Protein AF-A0A842U5R4-F1 (afdb_monomer)

Mean predicted aligned error: 4.32 Å

Nearest PDB structures (foldseek):
  7qtq-assembly1_A  TM=3.419E-01  e=1.137E+00  Bos taurus
  2w7o-assembly1_B  TM=1.940E-01  e=2.951E-01  Homo sapiens
  7qtq-assembly1_B  TM=3.406E-01  e=2.456E+00  Bos taurus
  4eyh-assembly1_B  TM=2.312E-01  e=1.137E+00  Homo sapiens
  1q9u-assembly1_B  TM=2.260E-01  e=9.374E-01  Geobacillus stearothermophilus

Secondary structure (DSSP, 8-state):
-PPP-PPP--SS--SEEEE-SSPPEEP-TT-EEEESSGGGHHHHHHHHHHHHHHHSSPPEEEEPPGGGS-HHHHHH-EEEEEE-TTGGGGHHHHHHHHTSSPPPTT-EEEEE-SS-EEEEESSHHHHHHHHHHHHHHHHHHHHHHHHSS---S--EE--EEEEE---

Sequence (167 aa):
MSEQKVVYDFKEAPKKFDYIDTEPFKLSNELFFFHNKHKFRRYLNKLQYLFRNYTGTALHAAGIRDTYLKLEYTEKYKIVVLTDKETIKNTNKIIAEVTHDELPKDCYLIKSTSDYMILIAHDVKNLVQGIDQMEEILTQTFEYYVAIENYDGYIKITPFELLNCPA

Radius of gyration: 15.18 Å; Cα contacts (8 Å, |Δi|>4): 287; chains: 1; bounding box: 40×30×41 Å

Foldseek 3Di:
DPPDAQDADDPDDFPDKDFDPAAWAFDDLQKAKEWADPVCQVLCVLVQVLCCVQVVGGHYYDYQDPQQDDPVCSQQKTKIKTFHPVVSSNVVVVVCVQCVDPQDQQKKKWWGHRGIIMIIHRDDVRVSVVSVVVSSQSNSQSVVQVVPVPDPDTRTHRTMMTMHRDD

pLDDT: mean 90.88, std 9.71, range [39.28, 98.06]

Structure (mmCIF, N/CA/C/O backbone):
data_AF-A0A842U5R4-F1
#
_entry.id   AF-A0A842U5R4-F1
#
loop_
_atom_site.group_PDB
_atom_site.id
_atom_site.type_symbol
_atom_site.label_atom_id
_atom_site.label_alt_id
_atom_site.label_comp_id
_atom_site.label_asym_id
_atom_site.label_entity_id
_atom_site.label_seq_id
_atom_site.pdbx_PDB_ins_code
_atom_site.Cartn_x
_atom_site.Cartn_y
_atom_site.Cartn_z
_atom_site.occupancy
_atom_site.B_iso_or_equiv
_atom_site.auth_seq_id
_atom_site.auth_comp_id
_atom_site.auth_asym_id
_atom_site.auth_atom_id
_atom_site.pdbx_PDB_model_num
ATOM 1 N N . MET A 1 1 ? -18.429 -16.833 15.146 1.00 39.28 1 MET A N 1
ATOM 2 C CA . MET A 1 1 ? -18.766 -15.399 15.030 1.00 39.28 1 MET A CA 1
ATOM 3 C C . MET A 1 1 ? -18.213 -14.946 13.697 1.00 39.28 1 MET A C 1
ATOM 5 O O . MET A 1 1 ? -17.038 -15.187 13.468 1.00 39.28 1 MET A O 1
ATOM 9 N N . SER A 1 2 ? -19.037 -14.432 12.784 1.00 46.38 2 SER A N 1
ATOM 10 C CA . SER A 1 2 ? -18.530 -13.878 11.524 1.00 46.38 2 SER A CA 1
ATOM 11 C C . SER A 1 2 ? -17.675 -12.659 11.856 1.00 46.38 2 SER A C 1
ATOM 13 O O . SER A 1 2 ? -18.200 -11.706 12.435 1.00 46.38 2 SER A O 1
ATOM 15 N N . GLU A 1 3 ? -16.379 -12.694 11.552 1.00 59.53 3 GLU A N 1
ATOM 16 C CA . GLU A 1 3 ? -15.547 -11.497 11.652 1.00 59.53 3 GLU A CA 1
ATOM 17 C C . GLU A 1 3 ? -16.158 -10.403 10.769 1.00 59.53 3 GLU A C 1
ATOM 19 O O . GLU A 1 3 ? -16.465 -10.615 9.594 1.00 59.53 3 GLU A O 1
ATOM 24 N N . GLN A 1 4 ? -16.419 -9.247 11.373 1.00 69.31 4 GLN A N 1
ATOM 25 C CA . GLN 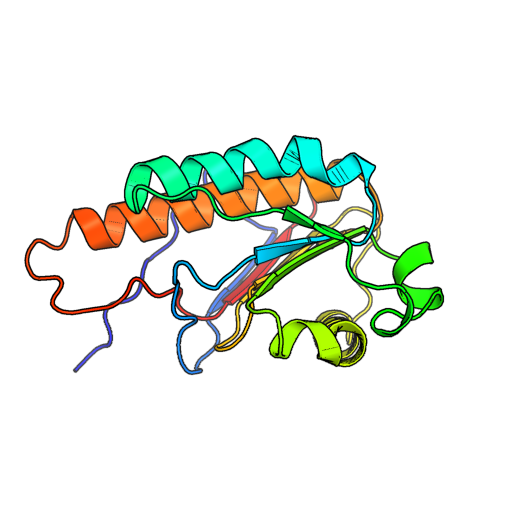A 1 4 ? -16.901 -8.067 10.673 1.00 69.31 4 GLN A CA 1
ATOM 26 C C . GLN A 1 4 ? -15.819 -7.603 9.690 1.00 69.31 4 GLN A C 1
ATOM 28 O O . GLN A 1 4 ? -14.700 -7.299 10.101 1.00 69.31 4 GLN A O 1
ATOM 33 N N . LYS A 1 5 ? -16.151 -7.580 8.395 1.00 79.12 5 LYS A N 1
ATOM 34 C CA . LYS A 1 5 ? -15.259 -7.145 7.314 1.00 79.12 5 LYS A CA 1
ATOM 35 C C . LYS A 1 5 ? -15.815 -5.911 6.614 1.00 79.12 5 LYS A C 1
ATOM 37 O O . LYS A 1 5 ? -17.026 -5.812 6.407 1.00 79.12 5 LYS A O 1
ATOM 42 N N . VAL A 1 6 ? -14.922 -5.012 6.208 1.00 86.38 6 VAL A N 1
ATOM 43 C CA . VAL A 1 6 ? -15.270 -3.862 5.365 1.00 86.38 6 VAL A CA 1
ATOM 44 C C . VAL A 1 6 ? -15.582 -4.382 3.966 1.00 86.38 6 VAL A C 1
ATOM 46 O O . VAL A 1 6 ? -14.745 -5.048 3.355 1.00 86.38 6 VAL A O 1
ATOM 49 N N . VAL A 1 7 ? -16.782 -4.096 3.463 1.00 89.81 7 VAL A N 1
ATOM 50 C CA . VAL A 1 7 ? -17.133 -4.320 2.056 1.00 89.81 7 VAL A CA 1
ATOM 51 C C . VAL A 1 7 ? -16.812 -3.039 1.305 1.00 89.81 7 VAL A C 1
ATOM 53 O O . VAL A 1 7 ? -17.393 -2.003 1.615 1.00 89.81 7 VAL A O 1
ATOM 56 N N . TYR A 1 8 ? -15.868 -3.109 0.368 1.00 93.19 8 TYR A N 1
ATOM 57 C CA . TYR A 1 8 ? -15.434 -1.933 -0.377 1.00 93.19 8 TYR A CA 1
ATOM 58 C C . TYR A 1 8 ? -16.376 -1.640 -1.546 1.00 93.19 8 TYR A C 1
ATOM 60 O O . TYR A 1 8 ? -16.624 -2.515 -2.377 1.00 93.19 8 TYR A O 1
ATOM 68 N N . ASP A 1 9 ? -16.869 -0.406 -1.607 1.00 93.25 9 ASP A N 1
ATOM 69 C CA . ASP A 1 9 ? -17.659 0.131 -2.715 1.00 93.25 9 ASP A CA 1
ATOM 70 C C . ASP A 1 9 ? -16.783 1.081 -3.537 1.00 93.25 9 ASP A C 1
ATOM 72 O O . ASP A 1 9 ? -16.512 2.210 -3.128 1.00 93.25 9 ASP A O 1
ATOM 76 N N . PHE A 1 10 ? -16.239 0.585 -4.648 1.00 93.25 10 PHE A N 1
ATOM 77 C CA . PHE A 1 10 ? -15.279 1.331 -5.457 1.00 93.25 10 PHE A CA 1
ATOM 78 C C . PHE A 1 10 ? -15.986 2.262 -6.442 1.00 93.25 10 PHE A C 1
ATOM 80 O O . PHE A 1 10 ? -16.819 1.810 -7.230 1.00 93.25 10 PHE A O 1
ATOM 87 N N . LYS A 1 11 ? -15.576 3.537 -6.486 1.00 89.81 11 LYS A N 1
ATOM 88 C CA . LYS A 1 11 ? -16.033 4.505 -7.505 1.00 89.81 11 LYS A CA 1
ATOM 89 C C . LYS A 1 11 ? -15.852 3.982 -8.929 1.00 89.81 11 LYS A C 1
ATOM 91 O O . LYS A 1 11 ? -16.724 4.169 -9.773 1.00 89.81 11 LYS A O 1
ATOM 96 N N . GLU A 1 12 ? -14.718 3.336 -9.181 1.00 87.81 12 GLU A N 1
ATOM 97 C CA . GLU A 1 12 ? -14.436 2.602 -10.411 1.00 87.81 12 GLU A CA 1
ATOM 98 C C . GLU A 1 12 ? -14.076 1.164 -10.048 1.00 87.81 12 GLU A C 1
ATOM 100 O O . GLU A 1 12 ? -13.122 0.918 -9.309 1.00 87.81 12 GLU A O 1
ATOM 105 N N . ALA A 1 13 ? -14.842 0.202 -10.565 1.00 90.62 13 ALA A N 1
ATOM 106 C CA . ALA A 1 13 ? -14.606 -1.201 -10.263 1.00 90.62 13 ALA A CA 1
ATOM 107 C C . ALA A 1 13 ? -13.207 -1.630 -10.752 1.00 90.62 13 ALA A C 1
ATOM 109 O O . ALA A 1 13 ? -12.894 -1.456 -11.936 1.00 90.62 13 ALA A O 1
ATOM 110 N N . PRO A 1 14 ? -12.362 -2.215 -9.882 1.00 93.75 14 PRO A N 1
ATOM 111 C CA . PRO A 1 14 ? -11.067 -2.719 -10.302 1.00 93.75 14 PRO A CA 1
ATOM 112 C C . PRO A 1 14 ? -11.243 -3.917 -11.234 1.00 93.75 14 PRO A C 1
ATOM 114 O O . PRO A 1 14 ? -12.221 -4.662 -11.155 1.00 93.75 14 PRO A O 1
ATOM 117 N N . LYS A 1 15 ? -10.240 -4.158 -12.083 1.00 94.56 15 LYS A N 1
ATOM 118 C CA . LYS A 1 15 ? -10.220 -5.333 -12.966 1.00 94.56 15 LYS A CA 1
ATOM 119 C C . LYS A 1 15 ? -10.344 -6.655 -12.195 1.00 94.56 15 LYS A C 1
ATOM 121 O O . LYS A 1 15 ? -10.960 -7.592 -12.696 1.00 94.56 15 LYS A O 1
ATOM 126 N N . LYS A 1 16 ? -9.732 -6.743 -11.012 1.00 94.88 16 LYS A N 1
ATOM 127 C CA . LYS A 1 16 ? -9.821 -7.889 -10.098 1.00 94.88 16 LYS A CA 1
ATOM 128 C C . LYS A 1 16 ? -9.712 -7.397 -8.656 1.00 94.88 16 LYS A C 1
ATOM 130 O O . LYS A 1 16 ? -8.853 -6.566 -8.360 1.00 94.88 16 LYS A O 1
ATOM 135 N N . PHE A 1 17 ? -10.548 -7.943 -7.779 1.00 95.62 17 PHE A N 1
ATOM 136 C CA . PHE A 1 17 ? -10.483 -7.731 -6.338 1.00 95.62 17 PHE A CA 1
ATOM 137 C C . PHE A 1 17 ? -10.888 -9.011 -5.611 1.00 95.62 17 PHE A C 1
ATOM 139 O O . PHE A 1 17 ? -12.013 -9.474 -5.783 1.00 95.62 17 PHE A O 1
ATOM 146 N N . ASP A 1 18 ? -9.991 -9.546 -4.789 1.00 95.06 18 ASP A N 1
ATOM 147 C CA . ASP A 1 18 ? -10.233 -10.753 -4.003 1.00 95.06 18 ASP A CA 1
ATOM 148 C C . ASP A 1 18 ? -9.786 -10.544 -2.556 1.00 95.06 18 ASP A C 1
ATOM 150 O O . ASP A 1 18 ? -8.690 -10.045 -2.296 1.00 95.06 18 ASP A O 1
ATOM 154 N N . TYR A 1 19 ? -10.620 -10.964 -1.604 1.00 95.00 19 TYR A N 1
ATOM 155 C CA . TYR A 1 19 ? -10.203 -11.070 -0.207 1.00 95.00 19 TYR A CA 1
ATOM 156 C C . TYR A 1 19 ? -9.311 -12.299 -0.015 1.00 95.00 19 TYR A C 1
ATOM 158 O O . TYR A 1 19 ? -9.528 -13.341 -0.634 1.00 95.00 19 TYR A O 1
ATOM 166 N N . ILE A 1 20 ? -8.338 -12.183 0.882 1.00 92.69 20 ILE A N 1
ATOM 167 C CA . ILE A 1 20 ? -7.426 -13.263 1.254 1.00 92.69 20 ILE A CA 1
ATOM 168 C C . ILE A 1 20 ? -7.785 -13.718 2.672 1.00 92.69 20 ILE A C 1
ATOM 170 O O . ILE A 1 20 ? -7.914 -12.895 3.578 1.00 92.69 20 ILE A O 1
ATOM 174 N N . ASP A 1 21 ? -7.957 -15.028 2.856 1.00 88.44 21 ASP A N 1
ATOM 175 C CA . ASP A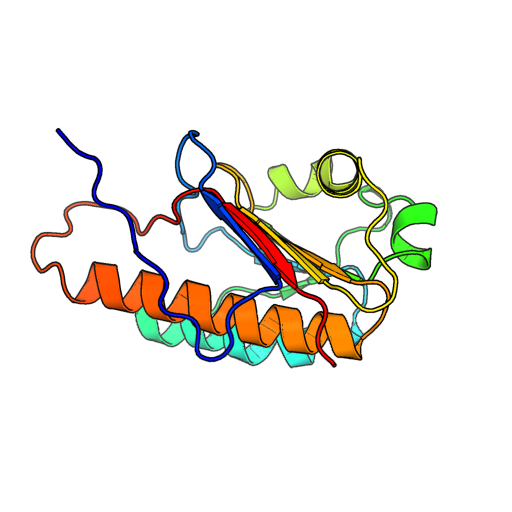 1 21 ? -8.322 -15.638 4.141 1.00 88.44 21 ASP A CA 1
ATOM 176 C C . ASP A 1 21 ? -7.094 -15.772 5.058 1.00 88.44 21 ASP A C 1
ATOM 178 O O . ASP A 1 21 ? -6.489 -16.837 5.188 1.00 88.44 21 ASP A O 1
ATOM 182 N N . THR A 1 22 ? -6.660 -14.643 5.622 1.00 90.00 22 THR A N 1
ATOM 183 C CA . THR A 1 22 ? -5.539 -14.543 6.570 1.00 90.00 22 THR A CA 1
ATOM 184 C C . THR A 1 22 ? -5.825 -13.498 7.647 1.00 90.00 22 THR A C 1
ATOM 186 O O . THR A 1 22 ? -6.783 -12.730 7.545 1.00 90.00 22 THR A O 1
ATOM 189 N N . GLU A 1 23 ? -4.964 -13.423 8.667 1.00 92.25 23 GLU A N 1
ATOM 190 C CA . GLU A 1 23 ? -5.089 -12.408 9.714 1.00 92.25 23 GLU A CA 1
ATOM 191 C C . GLU A 1 23 ? -5.079 -10.979 9.141 1.00 92.25 23 GLU A C 1
ATOM 193 O O . GLU A 1 23 ? -4.305 -10.676 8.228 1.00 92.25 23 GLU A O 1
ATOM 198 N N . PRO A 1 24 ? -5.923 -10.081 9.671 1.00 93.19 24 PRO A N 1
ATOM 199 C CA . PRO A 1 24 ? -6.065 -8.733 9.146 1.00 93.19 24 PRO A CA 1
ATOM 200 C C . PRO A 1 24 ? -4.900 -7.813 9.511 1.00 93.19 24 PRO A C 1
ATOM 202 O O . PRO A 1 24 ? -4.340 -7.886 10.605 1.00 93.19 24 PRO A O 1
ATOM 205 N N . PHE A 1 25 ? -4.597 -6.873 8.613 1.00 94.75 25 PHE A N 1
ATOM 206 C CA . PHE A 1 25 ? -3.572 -5.861 8.842 1.00 94.75 25 PHE A CA 1
ATOM 207 C C . PHE A 1 25 ? -4.039 -4.879 9.908 1.00 94.75 25 PHE A C 1
ATOM 209 O O . PHE A 1 25 ? -5.043 -4.187 9.725 1.00 94.75 25 PHE A O 1
ATOM 216 N N . LYS A 1 26 ? -3.310 -4.767 11.013 1.00 93.38 26 LYS A N 1
ATOM 217 C CA . LYS A 1 26 ? -3.656 -3.830 12.080 1.00 93.38 26 LYS A CA 1
ATOM 218 C C . LYS A 1 26 ? -3.003 -2.470 11.845 1.00 93.38 26 LYS A C 1
ATOM 220 O O . LYS A 1 26 ? -1.781 -2.347 11.848 1.00 93.38 26 LYS A O 1
ATOM 225 N N . LEU A 1 27 ? -3.824 -1.430 11.726 1.00 92.06 27 LEU A N 1
ATOM 226 C CA . LEU A 1 27 ? -3.348 -0.058 11.615 1.00 92.06 27 LEU A CA 1
ATOM 227 C C . LEU A 1 27 ? -2.898 0.478 12.978 1.00 92.06 27 LEU A C 1
ATOM 229 O O . LEU A 1 27 ? -3.548 0.272 14.006 1.00 92.06 27 LEU A O 1
ATOM 233 N N . SER A 1 28 ? -1.769 1.185 12.982 1.00 89.00 28 SER A N 1
ATOM 234 C CA . SER A 1 28 ? -1.196 1.811 14.173 1.00 89.00 28 SER A CA 1
ATOM 235 C C . SER A 1 28 ? -0.406 3.074 13.817 1.00 89.00 28 SER A C 1
ATOM 237 O O . SER A 1 28 ? -0.062 3.314 12.658 1.00 89.00 28 SER A O 1
ATOM 239 N N . ASN A 1 29 ? -0.075 3.870 14.836 1.00 86.62 29 ASN A N 1
ATOM 240 C CA . ASN A 1 29 ? 0.768 5.062 14.686 1.00 86.62 29 ASN A CA 1
ATOM 241 C C . ASN A 1 29 ? 2.264 4.730 14.507 1.00 86.62 29 ASN A C 1
ATOM 243 O O . ASN A 1 29 ? 3.075 5.636 14.331 1.00 86.62 29 ASN A O 1
ATOM 247 N N . GLU A 1 30 ? 2.643 3.449 14.558 1.00 91.12 30 GLU A N 1
ATOM 248 C CA . GLU A 1 30 ? 4.022 2.990 14.340 1.00 91.12 30 GLU A CA 1
ATOM 249 C C . GLU A 1 30 ? 4.318 2.691 12.862 1.00 91.12 30 GLU A C 1
ATOM 251 O O . GLU A 1 30 ? 5.464 2.415 12.499 1.00 91.12 30 GLU A O 1
ATOM 256 N N . LEU A 1 31 ? 3.294 2.754 12.006 1.00 95.88 31 LEU A N 1
ATOM 257 C CA . LEU A 1 31 ? 3.411 2.515 10.574 1.00 95.88 31 LEU A CA 1
ATOM 258 C C . LEU A 1 31 ? 4.005 3.718 9.830 1.00 95.88 31 LEU A C 1
ATOM 260 O O . LEU A 1 31 ? 3.914 4.874 10.243 1.00 95.88 31 LEU A O 1
ATOM 264 N N . PHE A 1 32 ? 4.598 3.434 8.676 1.00 97.38 32 PHE A N 1
ATOM 265 C CA . PHE A 1 32 ? 5.192 4.415 7.777 1.00 97.38 32 PHE A CA 1
ATOM 266 C C . PHE A 1 32 ? 4.792 4.100 6.338 1.00 97.38 32 PHE A C 1
ATOM 268 O O . PHE A 1 32 ? 4.673 2.937 5.956 1.00 97.38 32 PHE A O 1
ATOM 275 N N . PHE A 1 33 ? 4.665 5.139 5.514 1.00 97.44 33 PHE A N 1
ATOM 276 C CA . PHE A 1 33 ? 4.599 4.988 4.063 1.00 97.44 33 PHE A CA 1
ATOM 277 C C . PHE A 1 33 ? 6.012 4.985 3.477 1.00 97.44 33 PHE A C 1
ATOM 279 O O . PHE A 1 33 ? 6.633 6.030 3.273 1.00 97.44 33 PHE A O 1
ATOM 286 N N . PHE A 1 34 ? 6.542 3.810 3.183 1.00 97.81 34 PHE A N 1
ATOM 287 C CA . PHE A 1 34 ? 7.823 3.662 2.515 1.00 97.81 34 PHE A CA 1
ATOM 288 C C . PHE A 1 34 ? 7.689 3.786 0.999 1.00 97.81 34 PHE A C 1
ATOM 290 O O . PHE A 1 34 ? 6.712 3.322 0.423 1.00 97.81 34 PHE A O 1
ATOM 297 N N . HIS A 1 35 ? 8.673 4.392 0.335 1.00 97.06 35 HIS A N 1
ATOM 298 C CA . HIS A 1 35 ? 8.687 4.538 -1.122 1.00 97.06 35 HIS A CA 1
ATOM 299 C C . HIS A 1 35 ? 10.082 4.346 -1.727 1.00 97.06 35 HIS A C 1
ATOM 301 O O . HIS A 1 35 ? 11.091 4.721 -1.127 1.00 97.06 35 HIS A O 1
ATOM 307 N N . ASN A 1 36 ? 10.167 3.864 -2.969 1.00 95.56 36 ASN A N 1
ATOM 308 C CA . ASN A 1 36 ? 11.463 3.658 -3.636 1.00 95.56 36 ASN A CA 1
ATOM 309 C C . ASN A 1 36 ? 11.998 4.872 -4.428 1.00 95.56 36 ASN A C 1
ATOM 311 O O . ASN A 1 36 ? 13.116 4.825 -4.936 1.00 95.56 36 ASN A O 1
ATOM 315 N N . LYS A 1 37 ? 11.241 5.974 -4.562 1.00 92.75 37 LYS A N 1
ATOM 316 C CA . LYS A 1 37 ? 11.719 7.217 -5.207 1.00 92.75 37 LYS A CA 1
ATOM 317 C C . LYS A 1 37 ? 11.289 8.454 -4.424 1.00 92.75 37 LYS A C 1
ATOM 319 O O . LYS A 1 37 ? 10.107 8.639 -4.157 1.00 92.75 37 LYS A O 1
ATOM 324 N N . HIS A 1 38 ? 12.225 9.368 -4.162 1.00 87.69 38 HIS A N 1
ATOM 325 C CA . HIS A 1 38 ? 11.974 10.593 -3.385 1.00 87.69 38 HIS A CA 1
ATOM 326 C C . HIS A 1 38 ? 10.808 11.443 -3.921 1.00 87.69 38 HIS A C 1
ATOM 328 O O . HIS A 1 38 ? 10.014 11.980 -3.151 1.00 87.69 38 HIS A O 1
ATOM 334 N N . LYS A 1 39 ? 10.650 11.520 -5.251 1.00 89.25 39 LYS A N 1
ATOM 335 C CA . LYS A 1 39 ? 9.561 12.277 -5.892 1.00 89.25 39 LYS A CA 1
ATOM 336 C C . LYS A 1 39 ? 8.153 11.793 -5.516 1.00 89.25 39 LYS A C 1
ATOM 338 O O . LYS A 1 39 ? 7.199 12.523 -5.761 1.00 89.25 39 LYS A O 1
ATOM 343 N N . PHE A 1 40 ? 8.009 10.596 -4.938 1.00 90.06 40 PHE A N 1
ATOM 344 C CA . PHE A 1 40 ? 6.712 10.042 -4.541 1.00 90.06 40 PHE A CA 1
ATOM 345 C C . PHE A 1 40 ? 6.179 10.606 -3.233 1.00 90.06 40 PHE A C 1
ATOM 347 O O . PHE A 1 40 ? 4.968 10.611 -3.036 1.00 90.06 40 PHE A O 1
ATOM 354 N N . ARG A 1 41 ? 7.049 11.186 -2.399 1.00 89.88 41 ARG A N 1
ATOM 355 C CA . ARG A 1 41 ? 6.669 11.783 -1.116 1.00 89.88 41 ARG A CA 1
ATOM 356 C C . ARG A 1 41 ? 5.485 12.748 -1.234 1.00 89.88 41 ARG A C 1
ATOM 358 O O . ARG A 1 41 ? 4.575 12.679 -0.422 1.00 89.88 41 ARG A O 1
ATOM 365 N N . ARG A 1 42 ? 5.453 13.588 -2.278 1.00 92.12 42 ARG A N 1
ATOM 366 C CA . ARG A 1 42 ? 4.366 14.561 -2.495 1.00 92.12 42 ARG A CA 1
ATOM 367 C C . ARG A 1 42 ? 2.999 13.914 -2.733 1.00 92.12 42 ARG A C 1
ATOM 369 O O . ARG A 1 42 ? 1.994 14.477 -2.321 1.00 92.12 42 ARG A O 1
ATOM 376 N N . TYR A 1 43 ? 2.960 12.751 -3.385 1.00 92.88 43 TYR A N 1
ATOM 377 C CA . TYR A 1 43 ? 1.708 12.043 -3.672 1.00 92.88 43 TYR A CA 1
ATOM 378 C C . TYR A 1 43 ? 1.160 11.335 -2.434 1.00 92.88 43 TYR A C 1
ATOM 380 O O . TYR A 1 43 ? -0.037 11.103 -2.342 1.00 92.88 43 TYR A O 1
ATOM 388 N N . LEU A 1 44 ? 2.028 11.029 -1.466 1.00 95.31 44 LEU A N 1
ATOM 389 C CA . LEU A 1 44 ? 1.650 10.368 -0.221 1.00 95.31 44 LEU A CA 1
ATOM 390 C C . LEU A 1 44 ? 1.060 11.332 0.811 1.00 95.31 44 LEU A C 1
ATOM 392 O O . LEU A 1 44 ? 0.440 10.868 1.759 1.00 95.31 44 LEU A O 1
ATOM 396 N N . ASN A 1 45 ? 1.201 12.650 0.629 1.00 94.31 45 ASN A N 1
ATOM 397 C CA . ASN A 1 45 ? 0.675 13.649 1.565 1.00 94.31 45 ASN A CA 1
ATOM 398 C C . ASN A 1 45 ? -0.816 13.435 1.866 1.00 94.31 45 ASN A C 1
ATOM 400 O O . ASN A 1 45 ? -1.208 13.498 3.025 1.00 94.31 45 ASN A O 1
ATOM 404 N N . LYS A 1 46 ? -1.635 13.123 0.854 1.00 94.12 46 LYS A N 1
ATOM 405 C CA . LYS A 1 46 ? -3.060 12.807 1.050 1.00 94.12 46 LYS A CA 1
ATOM 406 C C . LYS A 1 46 ? -3.281 11.615 1.983 1.00 94.12 46 LYS A C 1
ATOM 408 O O . LYS A 1 46 ? -4.040 11.739 2.934 1.00 94.12 46 LYS A O 1
ATOM 413 N N . LEU A 1 47 ? -2.534 10.522 1.809 1.00 96.06 47 LEU A N 1
ATOM 414 C CA . LEU A 1 47 ? -2.614 9.363 2.703 1.00 96.06 47 LEU A CA 1
ATOM 415 C C . LEU A 1 47 ? -2.147 9.704 4.126 1.00 96.06 47 LEU A C 1
ATOM 417 O O . LEU A 1 47 ? -2.747 9.269 5.101 1.00 96.06 47 LEU A O 1
ATOM 421 N N . GLN A 1 48 ? -1.100 10.519 4.270 1.00 94.19 48 GLN A N 1
ATOM 422 C CA . GLN A 1 48 ? -0.635 10.968 5.588 1.00 94.19 48 GLN A CA 1
ATOM 423 C C . GLN A 1 48 ? -1.683 11.826 6.304 1.00 94.19 48 GLN A C 1
ATOM 425 O O . GLN A 1 48 ? -1.906 11.658 7.504 1.00 94.19 48 GLN A O 1
ATOM 430 N N . TYR A 1 49 ? -2.322 12.748 5.579 1.00 92.94 49 TYR A N 1
ATOM 431 C CA . TYR A 1 49 ? -3.375 13.602 6.123 1.00 92.94 49 TYR A CA 1
ATOM 432 C C . TYR A 1 49 ? -4.657 12.827 6.413 1.00 92.94 49 TYR A C 1
ATOM 434 O O . TYR A 1 49 ? -5.302 13.123 7.414 1.00 92.94 49 TYR A O 1
ATOM 442 N N . LEU A 1 50 ? -4.979 11.801 5.621 1.00 94.19 50 LEU A N 1
ATOM 443 C CA . LEU A 1 50 ? -6.073 10.881 5.913 1.00 94.19 50 LEU A CA 1
ATOM 444 C C . LEU A 1 50 ? -5.895 10.258 7.304 1.00 94.19 50 LEU A C 1
ATOM 446 O O . LEU A 1 50 ? -6.776 10.390 8.147 1.00 94.19 50 LEU A O 1
ATOM 450 N N . PHE A 1 51 ? -4.721 9.684 7.591 1.00 92.75 51 PHE A N 1
ATOM 451 C CA . PHE A 1 51 ? -4.418 9.161 8.928 1.00 92.75 51 PHE A CA 1
ATOM 452 C C . PHE A 1 51 ? -4.533 10.240 10.005 1.00 92.75 51 PHE A C 1
ATOM 454 O O . PHE A 1 51 ? -5.180 10.013 11.020 1.00 92.75 51 PHE A O 1
ATOM 461 N N . ARG A 1 52 ? -3.999 11.445 9.769 1.00 92.25 52 ARG A N 1
ATOM 462 C CA . ARG A 1 52 ? -4.122 12.555 10.726 1.00 92.25 52 ARG A CA 1
ATOM 463 C C . ARG A 1 52 ? -5.576 12.880 11.068 1.00 92.25 52 ARG A C 1
ATOM 465 O O . ARG A 1 52 ? -5.859 13.154 12.230 1.00 92.25 52 ARG A O 1
ATOM 472 N N . ASN A 1 53 ? -6.466 12.869 10.080 1.00 90.81 53 ASN A N 1
ATOM 473 C CA . ASN A 1 53 ? -7.873 13.212 10.273 1.00 90.81 53 ASN A CA 1
ATOM 474 C C . ASN A 1 53 ? -8.602 12.187 11.153 1.00 90.81 53 ASN A C 1
ATOM 476 O O . ASN A 1 53 ? -9.494 12.575 11.899 1.00 90.81 53 ASN A O 1
ATOM 480 N N . TYR A 1 54 ? -8.194 10.916 11.106 1.00 88.56 54 TYR A N 1
ATOM 481 C CA . TYR A 1 54 ? -8.841 9.836 11.856 1.00 88.56 54 TYR A CA 1
ATOM 482 C C . TYR A 1 54 ? -8.125 9.445 13.157 1.00 88.56 54 TYR A C 1
ATOM 484 O O . TYR A 1 54 ? -8.777 9.036 14.111 1.00 88.56 54 TYR A O 1
ATOM 492 N N . THR A 1 55 ? -6.797 9.572 13.233 1.00 86.25 55 THR A N 1
ATOM 493 C CA . THR A 1 55 ? -5.985 9.134 14.389 1.00 86.25 55 THR A CA 1
ATOM 494 C C . THR A 1 55 ? -5.330 10.289 15.150 1.00 86.25 55 THR A C 1
ATOM 496 O O . THR A 1 55 ? -4.633 10.072 16.142 1.00 86.25 55 THR A O 1
ATOM 499 N N . GLY A 1 56 ? -5.486 11.528 14.671 1.00 87.00 56 GLY A N 1
ATOM 500 C CA . GLY A 1 56 ? -4.820 12.717 15.209 1.00 87.00 56 GLY A CA 1
ATOM 501 C C . GLY A 1 56 ? -3.336 12.837 14.841 1.00 87.00 56 GLY A C 1
ATOM 502 O O . GLY A 1 56 ? -2.742 13.893 15.062 1.00 87.00 56 GLY A O 1
ATOM 503 N N . THR A 1 57 ? -2.730 11.805 14.239 1.00 88.69 57 THR A N 1
ATOM 504 C CA . THR A 1 57 ? -1.302 11.778 13.887 1.00 88.69 57 THR A CA 1
ATOM 505 C C . THR A 1 57 ? -1.110 11.473 12.408 1.00 88.69 57 THR A C 1
ATOM 507 O O . THR A 1 57 ? -1.595 10.470 11.895 1.00 88.69 57 THR A O 1
ATOM 510 N N . ALA A 1 58 ? -0.371 12.333 11.707 1.00 92.31 58 ALA A N 1
ATOM 511 C CA . ALA A 1 58 ? 0.027 12.048 10.334 1.00 92.31 58 ALA A CA 1
ATOM 512 C C . ALA A 1 58 ? 1.123 10.977 10.326 1.00 92.31 58 ALA A C 1
ATOM 514 O O . ALA A 1 58 ? 2.148 11.148 10.988 1.00 92.31 58 ALA A O 1
ATOM 515 N N . LEU A 1 59 ? 0.947 9.914 9.540 1.00 93.94 59 LEU A N 1
ATOM 516 C CA . LEU A 1 59 ? 2.040 8.971 9.311 1.00 93.94 59 LEU A CA 1
ATOM 517 C C . LEU A 1 59 ? 3.165 9.638 8.516 1.00 93.94 59 LEU A C 1
ATOM 519 O O . LEU A 1 59 ? 2.944 10.525 7.691 1.00 93.94 59 LEU A O 1
ATOM 523 N N . HIS A 1 60 ? 4.395 9.187 8.730 1.00 94.12 60 HIS A N 1
ATOM 524 C CA . HIS A 1 60 ? 5.537 9.675 7.968 1.00 94.12 60 HIS A CA 1
ATOM 525 C C . HIS A 1 60 ? 5.688 8.912 6.648 1.00 94.12 60 HIS A C 1
ATOM 527 O O . HIS A 1 60 ? 5.453 7.706 6.589 1.00 94.12 60 HIS A O 1
ATOM 533 N N . ALA A 1 61 ? 6.162 9.598 5.602 1.00 95.00 61 ALA A N 1
ATOM 534 C CA . ALA A 1 61 ? 6.707 8.939 4.417 1.00 95.00 61 ALA A CA 1
ATOM 535 C C . ALA A 1 61 ? 8.233 8.923 4.455 1.00 95.00 61 ALA A C 1
ATOM 537 O O . ALA A 1 61 ? 8.863 9.956 4.703 1.00 95.00 61 ALA A O 1
ATOM 538 N N . ALA A 1 62 ? 8.811 7.762 4.168 1.00 95.31 62 ALA A N 1
ATOM 539 C CA . ALA A 1 62 ? 10.246 7.532 4.190 1.00 95.31 62 ALA A CA 1
ATOM 540 C C . ALA A 1 62 ? 10.720 6.826 2.914 1.00 95.31 62 ALA A C 1
ATOM 542 O O . ALA A 1 62 ? 10.000 6.044 2.299 1.00 95.31 62 ALA A O 1
ATOM 543 N N . GLY A 1 63 ? 11.968 7.078 2.520 1.00 95.88 63 GLY A N 1
ATOM 544 C CA . GLY A 1 63 ? 12.614 6.281 1.481 1.00 95.88 63 GLY A CA 1
ATOM 545 C C . GLY A 1 63 ? 12.927 4.872 1.984 1.00 95.88 63 GLY A C 1
ATOM 546 O O . GLY A 1 63 ? 13.374 4.709 3.121 1.00 95.88 63 GLY A O 1
ATOM 547 N N . ILE A 1 64 ? 12.730 3.864 1.135 1.00 94.12 64 ILE A N 1
ATOM 548 C CA . ILE A 1 64 ? 13.282 2.524 1.366 1.00 94.12 64 ILE A CA 1
ATOM 549 C C . ILE A 1 64 ? 14.804 2.631 1.244 1.00 94.12 64 ILE A C 1
ATOM 551 O O . ILE A 1 64 ? 15.301 3.251 0.306 1.00 94.12 64 ILE A O 1
ATOM 555 N N . ARG A 1 65 ? 15.545 2.069 2.205 1.00 90.56 65 ARG A N 1
ATOM 556 C CA . ARG A 1 65 ? 17.013 2.078 2.151 1.00 90.56 65 ARG A CA 1
ATOM 557 C C . ARG A 1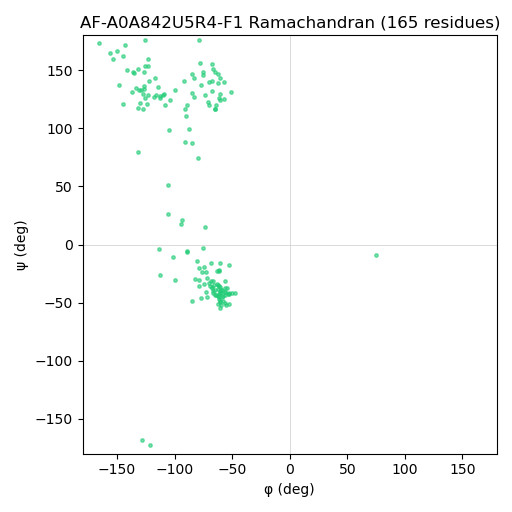 65 ? 17.494 1.205 0.997 1.00 90.56 65 ARG A C 1
ATOM 559 O O . ARG A 1 65 ? 16.984 0.101 0.824 1.00 90.56 65 ARG A O 1
ATOM 566 N N . ASP A 1 66 ? 18.536 1.648 0.302 1.00 84.81 66 ASP A N 1
ATOM 567 C CA . ASP A 1 66 ? 19.132 0.905 -0.817 1.00 84.81 66 ASP A CA 1
ATOM 568 C C . ASP A 1 66 ? 19.580 -0.510 -0.408 1.00 84.81 66 ASP A C 1
ATOM 570 O O . ASP A 1 66 ? 19.485 -1.452 -1.185 1.00 84.81 66 ASP A O 1
ATOM 574 N N . THR A 1 67 ? 19.989 -0.705 0.851 1.00 89.81 67 THR A N 1
ATOM 575 C CA . THR A 1 67 ? 20.361 -2.026 1.384 1.00 89.81 67 THR A CA 1
ATOM 576 C C . THR A 1 67 ? 19.187 -2.999 1.533 1.00 89.81 67 THR A C 1
ATOM 578 O O . THR A 1 67 ? 19.415 -4.196 1.688 1.00 89.81 67 THR A O 1
ATOM 581 N N . TYR A 1 68 ? 17.941 -2.519 1.502 1.00 92.19 68 TYR A N 1
ATOM 582 C CA . TYR A 1 68 ? 16.730 -3.339 1.653 1.00 92.19 68 TYR A CA 1
ATOM 583 C C . TYR A 1 68 ? 16.037 -3.628 0.320 1.00 92.19 68 TYR A C 1
ATOM 585 O O . TYR A 1 68 ? 15.140 -4.470 0.273 1.00 92.19 68 TYR A O 1
ATOM 593 N N . LEU A 1 69 ? 16.443 -2.952 -0.760 1.00 92.88 69 LEU A N 1
ATOM 594 C CA . LEU A 1 69 ? 15.781 -3.011 -2.056 1.00 92.88 69 LEU A CA 1
ATOM 595 C C . LEU A 1 69 ? 16.794 -3.240 -3.176 1.00 92.88 69 LEU A C 1
ATOM 597 O O . LEU A 1 69 ? 17.648 -2.402 -3.449 1.00 92.88 69 LEU A O 1
ATOM 601 N N . LYS A 1 70 ? 16.665 -4.370 -3.869 1.00 93.38 70 LYS A N 1
ATOM 602 C CA . LYS A 1 70 ? 17.495 -4.679 -5.029 1.00 93.38 70 LYS A CA 1
ATOM 603 C C . LYS A 1 70 ? 17.271 -3.663 -6.148 1.00 93.38 70 LYS A C 1
ATOM 605 O O . LYS A 1 70 ? 16.154 -3.189 -6.387 1.00 93.38 70 LYS A O 1
ATOM 610 N N . LEU A 1 71 ? 18.345 -3.391 -6.886 1.00 90.56 71 LEU A N 1
ATOM 611 C CA . LEU A 1 71 ? 18.323 -2.474 -8.021 1.00 90.56 71 LEU A CA 1
ATOM 612 C 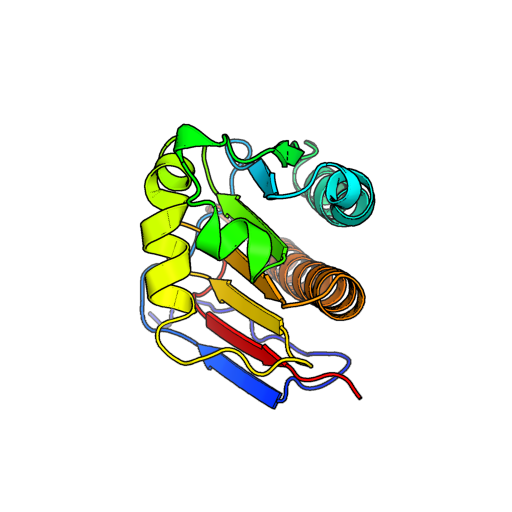C . LEU A 1 71 ? 17.322 -2.923 -9.101 1.00 90.56 71 LEU A C 1
ATOM 614 O O . LEU A 1 71 ? 16.566 -2.092 -9.593 1.00 90.56 71 LEU A O 1
ATOM 618 N N . GLU A 1 72 ? 17.228 -4.233 -9.363 1.00 91.94 72 GLU A N 1
ATOM 619 C CA . GLU A 1 72 ? 16.305 -4.822 -10.349 1.00 91.94 72 GLU A CA 1
ATOM 620 C C . GLU A 1 72 ? 14.842 -4.398 -10.127 1.00 91.94 72 GLU A C 1
ATOM 622 O O . GLU A 1 72 ? 14.142 -4.000 -11.060 1.00 91.94 72 GLU A O 1
ATOM 627 N N . TYR A 1 73 ? 14.388 -4.374 -8.870 1.00 93.06 73 TYR A N 1
ATOM 628 C CA . TYR A 1 73 ? 13.040 -3.925 -8.526 1.00 93.06 73 TYR A CA 1
ATOM 629 C C . TYR A 1 73 ? 12.890 -2.409 -8.618 1.00 93.06 73 TYR A C 1
ATOM 631 O O . TYR A 1 73 ? 11.833 -1.909 -8.992 1.00 93.06 73 TYR A O 1
ATOM 639 N N . THR A 1 74 ? 13.945 -1.662 -8.299 1.00 89.75 74 THR A N 1
ATOM 640 C CA . THR A 1 74 ? 13.944 -0.194 -8.368 1.00 89.75 74 THR A CA 1
ATOM 641 C C . THR A 1 74 ? 13.872 0.331 -9.802 1.00 89.75 74 THR A C 1
ATOM 643 O O . THR A 1 74 ? 13.329 1.418 -10.046 1.00 89.75 74 THR A O 1
ATOM 646 N N . GLU A 1 75 ? 14.442 -0.417 -10.743 1.00 90.62 75 GLU A N 1
ATOM 647 C CA . GLU A 1 75 ? 14.398 -0.123 -12.172 1.00 90.62 75 GLU A CA 1
ATOM 648 C C . GLU A 1 75 ? 13.043 -0.500 -12.768 1.00 90.62 75 GLU A C 1
ATOM 650 O O . GLU A 1 75 ? 12.433 0.329 -13.452 1.00 90.62 75 GLU A O 1
ATOM 655 N N . LYS A 1 76 ? 12.538 -1.696 -12.436 1.00 93.00 76 LYS A N 1
ATOM 656 C CA . LYS A 1 76 ? 11.281 -2.223 -12.981 1.00 93.00 76 LYS A CA 1
ATOM 657 C C . LYS A 1 76 ? 10.043 -1.529 -12.409 1.00 93.00 76 LYS A C 1
ATOM 659 O O . LYS A 1 76 ? 9.122 -1.215 -13.153 1.00 93.00 76 LYS A O 1
ATOM 664 N N . TYR A 1 77 ? 10.028 -1.235 -11.110 1.00 95.31 77 TYR A N 1
ATOM 665 C CA . TYR A 1 77 ? 8.800 -0.875 -10.406 1.00 95.31 77 TYR A CA 1
ATOM 666 C C . TYR A 1 77 ? 8.861 0.454 -9.655 1.00 95.31 77 TYR A C 1
ATOM 668 O O . TYR A 1 77 ? 9.908 0.946 -9.219 1.00 95.31 77 TYR A O 1
ATOM 676 N N . LYS A 1 78 ? 7.685 1.053 -9.483 1.00 95.94 78 LYS A N 1
ATOM 677 C CA . LYS A 1 78 ? 7.392 2.148 -8.561 1.00 95.94 78 LYS A CA 1
ATOM 678 C C . LYS A 1 78 ? 6.637 1.538 -7.393 1.00 95.94 78 LYS A C 1
ATOM 680 O O . LYS A 1 78 ? 5.650 0.844 -7.608 1.00 95.94 78 LYS A O 1
ATOM 685 N N . ILE A 1 79 ? 7.153 1.750 -6.189 1.00 96.94 79 ILE A N 1
ATOM 686 C CA . ILE A 1 79 ? 6.757 0.978 -5.013 1.00 96.94 79 ILE A CA 1
ATOM 687 C C . ILE A 1 79 ? 6.392 1.934 -3.885 1.00 96.94 79 ILE A C 1
ATOM 689 O O . ILE A 1 79 ? 7.159 2.858 -3.582 1.00 96.94 79 ILE A O 1
ATOM 693 N N . VAL A 1 80 ? 5.252 1.666 -3.254 1.00 97.88 80 VAL A N 1
ATOM 694 C CA . VAL A 1 80 ? 4.841 2.230 -1.967 1.00 97.88 80 VAL A CA 1
ATOM 695 C C . VAL A 1 80 ? 4.475 1.077 -1.037 1.00 97.88 80 VAL A C 1
ATOM 697 O O . VAL A 1 80 ? 3.756 0.175 -1.448 1.00 97.88 80 VAL A O 1
ATOM 700 N N . VAL A 1 81 ? 4.956 1.096 0.204 1.00 98.06 81 VAL A N 1
ATOM 701 C CA . VAL A 1 81 ? 4.629 0.085 1.221 1.00 98.06 81 VAL A CA 1
ATOM 702 C C . VAL A 1 81 ? 4.203 0.790 2.502 1.00 98.06 81 VAL A C 1
ATOM 704 O O . VAL A 1 81 ? 4.971 1.569 3.055 1.00 98.06 81 VAL A O 1
ATOM 707 N N . LEU A 1 82 ? 2.995 0.523 2.981 1.00 98.06 82 LEU A N 1
ATOM 708 C CA . LEU A 1 82 ? 2.544 0.881 4.319 1.00 98.06 82 LEU A CA 1
ATOM 709 C C . LEU A 1 82 ? 2.873 -0.276 5.265 1.00 98.06 82 LEU A C 1
ATOM 711 O O . LEU A 1 82 ? 2.294 -1.352 5.140 1.00 98.06 82 LEU A O 1
ATOM 715 N N . THR A 1 83 ? 3.823 -0.063 6.172 1.00 97.94 83 THR A N 1
ATOM 716 C CA . THR A 1 83 ? 4.316 -1.094 7.100 1.00 97.94 83 THR A CA 1
ATOM 717 C C . THR A 1 83 ? 5.141 -0.462 8.230 1.00 97.94 83 THR A C 1
ATOM 719 O O . THR A 1 83 ? 5.428 0.737 8.196 1.00 97.94 83 THR A O 1
ATOM 722 N N . ASP A 1 84 ? 5.550 -1.242 9.231 1.00 97.00 84 ASP A N 1
ATOM 723 C CA . ASP A 1 84 ? 6.515 -0.825 10.257 1.00 97.00 84 ASP A CA 1
ATOM 724 C C . ASP A 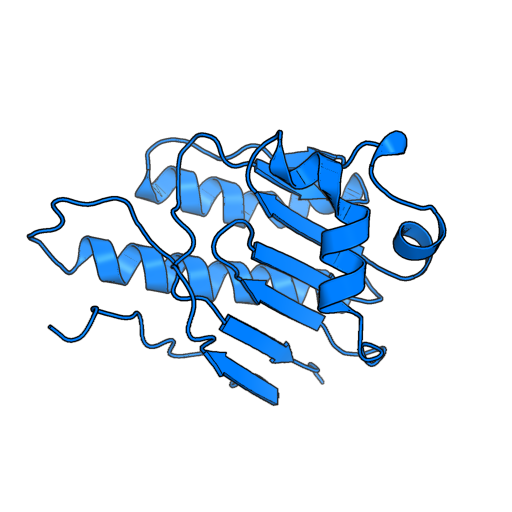1 84 ? 7.996 -0.877 9.784 1.00 97.00 84 ASP A C 1
ATOM 726 O O . ASP A 1 84 ? 8.324 -1.297 8.668 1.00 97.00 84 ASP A O 1
ATOM 730 N N . LYS A 1 85 ? 8.918 -0.432 10.652 1.00 96.06 85 LYS A N 1
ATOM 731 C CA . LYS A 1 85 ? 10.369 -0.348 10.376 1.00 96.06 85 LYS A CA 1
ATOM 732 C C . LYS A 1 85 ? 11.115 -1.688 10.372 1.00 96.06 85 LYS A C 1
ATOM 734 O O . LYS A 1 85 ? 12.230 -1.740 9.850 1.00 96.06 85 LYS A O 1
ATOM 739 N N . GLU A 1 86 ? 10.567 -2.731 10.976 1.00 96.69 86 GLU A N 1
ATOM 740 C CA . GLU A 1 86 ? 11.161 -4.066 10.994 1.00 96.69 86 GLU A CA 1
ATOM 741 C C . GLU A 1 86 ? 10.769 -4.833 9.731 1.00 96.69 86 GLU A C 1
ATOM 743 O O . GLU A 1 86 ? 11.641 -5.312 9.004 1.00 96.69 86 GLU A O 1
ATOM 748 N N . THR A 1 87 ? 9.484 -4.833 9.392 1.00 97.12 87 THR A N 1
ATOM 749 C CA . THR A 1 87 ? 8.924 -5.518 8.224 1.00 97.12 87 THR A CA 1
ATOM 750 C C . THR A 1 87 ? 9.493 -4.969 6.911 1.00 97.12 87 THR A C 1
ATOM 752 O O . THR A 1 87 ? 9.850 -5.745 6.020 1.00 97.12 87 THR A O 1
ATOM 755 N N . ILE A 1 88 ? 9.720 -3.650 6.800 1.00 97.12 88 ILE A N 1
ATOM 756 C CA . ILE A 1 88 ? 10.313 -3.054 5.588 1.00 97.12 88 ILE A CA 1
ATOM 757 C C . ILE A 1 88 ? 11.727 -3.575 5.275 1.00 97.12 88 ILE A C 1
ATOM 759 O O . ILE A 1 88 ? 12.161 -3.535 4.121 1.00 97.12 88 ILE A O 1
ATOM 763 N N . LYS A 1 89 ? 12.466 -4.119 6.253 1.00 96.62 89 LYS A N 1
ATOM 764 C CA . LYS A 1 89 ? 13.790 -4.721 5.999 1.00 96.62 89 LYS A CA 1
ATOM 765 C C . LYS A 1 89 ? 13.698 -5.912 5.037 1.00 96.62 89 LYS A C 1
ATOM 767 O O . LYS A 1 89 ? 14.663 -6.206 4.338 1.00 96.62 89 LYS A O 1
ATOM 772 N N . ASN A 1 90 ? 12.519 -6.531 4.940 1.00 95.81 90 ASN A N 1
ATOM 773 C CA . ASN A 1 90 ? 12.219 -7.655 4.058 1.00 95.81 90 ASN A CA 1
ATOM 774 C C . ASN A 1 90 ? 11.605 -7.232 2.709 1.00 95.81 90 ASN A C 1
ATOM 776 O O . ASN A 1 90 ? 11.042 -8.074 2.013 1.00 95.81 90 ASN A O 1
ATOM 780 N N . THR A 1 91 ? 11.728 -5.960 2.301 1.00 94.81 91 THR A N 1
ATOM 781 C CA . THR A 1 91 ? 11.114 -5.417 1.068 1.00 94.81 91 THR A CA 1
ATOM 782 C C . THR A 1 91 ? 11.340 -6.298 -0.168 1.00 94.81 91 THR A C 1
ATOM 784 O O . THR A 1 91 ? 10.418 -6.513 -0.947 1.00 94.81 91 THR A O 1
ATOM 787 N N . ASN A 1 92 ? 12.539 -6.858 -0.357 1.00 95.00 92 ASN A N 1
ATOM 788 C CA . ASN A 1 92 ? 12.811 -7.738 -1.500 1.00 95.00 92 ASN A CA 1
ATOM 789 C C . ASN A 1 92 ? 11.936 -8.999 -1.534 1.00 95.00 92 ASN A C 1
ATOM 791 O O . ASN A 1 92 ? 11.560 -9.439 -2.619 1.00 95.00 92 ASN A O 1
ATOM 795 N N . LYS A 1 93 ? 11.639 -9.579 -0.366 1.00 94.56 93 LYS A N 1
ATOM 796 C CA . LYS A 1 93 ? 10.753 -10.740 -0.234 1.00 94.56 93 LYS A CA 1
ATOM 797 C C . LYS A 1 93 ? 9.304 -10.329 -0.497 1.00 94.56 93 LYS A C 1
ATOM 799 O O . LYS A 1 93 ? 8.643 -10.976 -1.297 1.00 94.56 93 LYS A O 1
ATOM 804 N N . ILE A 1 94 ? 8.880 -9.204 0.083 1.00 94.06 94 ILE A N 1
ATOM 805 C CA . ILE A 1 94 ? 7.552 -8.611 -0.134 1.00 94.06 94 ILE A CA 1
ATOM 806 C C . ILE A 1 94 ? 7.287 -8.429 -1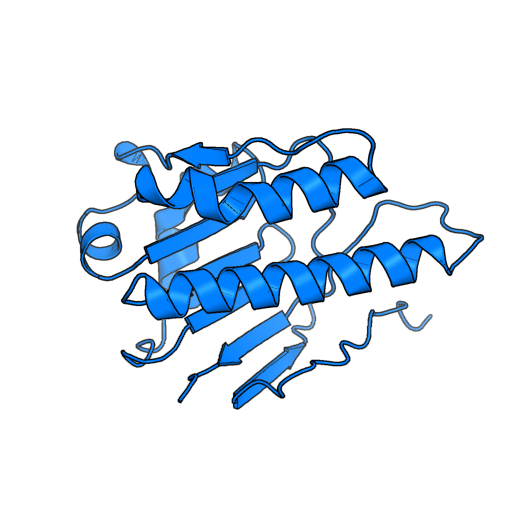.636 1.00 94.06 94 ILE A C 1
ATOM 808 O O . ILE A 1 94 ? 6.276 -8.887 -2.154 1.00 94.06 94 ILE A O 1
ATOM 812 N N . ILE A 1 95 ? 8.218 -7.802 -2.362 1.00 93.00 95 ILE A N 1
ATOM 813 C CA . ILE A 1 95 ? 8.055 -7.569 -3.804 1.00 93.00 95 ILE A CA 1
ATOM 814 C C . ILE A 1 95 ? 8.026 -8.893 -4.571 1.00 93.00 95 ILE A C 1
ATOM 816 O O . ILE A 1 95 ? 7.169 -9.057 -5.430 1.00 93.00 95 ILE A O 1
ATOM 820 N N . ALA A 1 96 ? 8.909 -9.843 -4.246 1.00 92.12 96 ALA A N 1
ATOM 821 C CA . ALA A 1 96 ? 8.957 -11.139 -4.925 1.00 92.12 96 ALA A CA 1
ATOM 822 C C . ALA A 1 96 ? 7.637 -11.923 -4.812 1.00 92.12 96 ALA A C 1
ATOM 824 O O . ALA A 1 96 ? 7.211 -12.539 -5.784 1.00 92.12 96 ALA A O 1
ATOM 825 N N . GLU A 1 97 ? 6.986 -11.884 -3.646 1.00 89.62 97 GLU A N 1
ATOM 826 C CA . GLU A 1 97 ? 5.686 -12.528 -3.407 1.00 89.62 97 GLU A CA 1
ATOM 827 C C . GLU A 1 97 ? 4.555 -11.875 -4.206 1.00 89.62 97 GLU A C 1
ATOM 829 O O . GLU A 1 97 ? 3.640 -12.549 -4.673 1.00 89.62 97 GLU A O 1
ATOM 834 N N . VAL A 1 98 ? 4.612 -10.553 -4.361 1.00 87.31 98 VAL A N 1
ATOM 835 C CA . VAL A 1 98 ? 3.564 -9.761 -5.017 1.00 87.31 98 VAL A CA 1
ATOM 836 C C . VAL A 1 98 ? 3.714 -9.786 -6.538 1.00 87.31 98 VAL A C 1
ATOM 838 O O . VAL A 1 98 ? 2.725 -9.705 -7.256 1.00 87.31 98 VAL A O 1
ATOM 841 N N . THR A 1 99 ? 4.941 -9.918 -7.042 1.00 85.00 99 THR A N 1
ATOM 842 C CA . THR A 1 99 ? 5.248 -9.962 -8.478 1.00 85.00 99 THR A CA 1
ATOM 843 C C . THR A 1 99 ? 5.593 -11.369 -8.958 1.00 85.00 99 THR A C 1
ATOM 845 O O . THR A 1 99 ? 6.377 -11.503 -9.899 1.00 85.00 99 THR A O 1
ATOM 848 N N . HIS A 1 100 ? 5.089 -12.408 -8.279 1.00 72.81 100 HIS A N 1
ATOM 849 C CA . HIS A 1 100 ? 5.287 -13.798 -8.700 1.00 72.81 100 HIS A CA 1
ATOM 850 C C . HIS A 1 100 ? 4.794 -14.001 -10.139 1.00 72.81 100 HIS A C 1
ATOM 852 O O . HIS A 1 100 ? 5.515 -14.555 -10.967 1.00 72.81 100 HIS A O 1
ATOM 858 N N . ASP A 1 101 ? 3.626 -13.434 -10.443 1.00 72.06 101 ASP A N 1
ATOM 859 C CA . ASP A 1 101 ? 3.143 -13.232 -11.801 1.00 72.06 101 ASP A CA 1
ATOM 860 C C . ASP A 1 101 ? 3.570 -11.845 -12.302 1.00 72.06 101 ASP A C 1
ATOM 862 O O . ASP A 1 101 ? 3.579 -10.857 -11.558 1.00 72.06 101 ASP A O 1
ATOM 866 N N . GLU A 1 102 ? 3.956 -11.750 -13.574 1.00 80.56 102 GLU A N 1
ATOM 867 C CA . GLU A 1 102 ? 4.397 -10.481 -14.144 1.00 80.56 102 GLU A CA 1
ATOM 868 C C . GLU A 1 102 ? 3.246 -9.461 -14.175 1.00 80.56 102 GLU A C 1
ATOM 870 O O . GLU A 1 102 ? 2.248 -9.640 -14.873 1.00 80.56 102 GLU A O 1
ATOM 875 N N . LEU A 1 103 ? 3.407 -8.355 -13.438 1.00 90.44 103 LEU A N 1
ATOM 876 C CA . LEU A 1 103 ? 2.478 -7.227 -13.474 1.00 90.44 103 LEU A CA 1
ATOM 877 C C . LEU A 1 103 ? 2.428 -6.655 -14.903 1.00 90.44 103 LEU A C 1
ATOM 879 O O . LEU A 1 103 ? 3.483 -6.260 -15.414 1.00 90.44 103 LEU A O 1
ATOM 883 N N . PRO A 1 104 ? 1.257 -6.544 -15.555 1.00 91.75 104 PRO A N 1
ATOM 884 C CA . PRO A 1 104 ? 1.187 -5.924 -16.874 1.00 91.75 104 PRO A CA 1
ATOM 885 C C . PRO A 1 104 ? 1.565 -4.434 -16.814 1.00 91.75 104 PRO A C 1
ATOM 887 O O . PRO A 1 104 ? 1.331 -3.765 -15.808 1.00 91.75 104 PRO A O 1
ATOM 890 N N . LYS A 1 105 ? 2.162 -3.909 -17.894 1.00 88.75 105 LYS A N 1
ATOM 891 C CA . LYS A 1 105 ? 2.776 -2.564 -17.924 1.00 88.75 105 LYS A CA 1
ATOM 892 C C . LYS A 1 105 ? 1.825 -1.435 -17.528 1.00 88.75 105 LYS A C 1
ATOM 894 O O . LYS A 1 105 ? 2.229 -0.556 -16.776 1.00 88.75 105 LYS A O 1
ATOM 899 N N . ASP A 1 106 ? 0.581 -1.500 -17.988 1.00 93.19 106 ASP A N 1
ATOM 900 C CA . ASP A 1 106 ? -0.419 -0.444 -17.800 1.00 93.19 106 ASP A CA 1
ATOM 901 C C . ASP A 1 106 ? -1.304 -0.672 -16.563 1.00 93.19 106 ASP A C 1
ATOM 903 O O . ASP A 1 106 ? -2.421 -0.170 -16.482 1.00 93.19 106 ASP A O 1
ATOM 907 N N . CYS A 1 107 ? -0.827 -1.475 -15.610 1.00 95.31 107 CYS A N 1
ATOM 908 C CA . CYS A 1 107 ? -1.577 -1.841 -14.419 1.00 95.31 107 CYS A CA 1
ATOM 909 C C . CYS A 1 107 ? -0.823 -1.470 -13.141 1.00 95.31 107 CYS A C 1
ATOM 911 O O . CYS A 1 107 ? 0.405 -1.327 -13.113 1.00 95.31 107 CYS A O 1
ATOM 913 N N . TYR A 1 108 ? -1.581 -1.373 -12.055 1.00 96.69 108 TYR A N 1
ATOM 914 C CA . TYR A 1 108 ? -1.056 -1.365 -10.700 1.00 96.69 108 TYR A CA 1
ATOM 915 C C . TYR A 1 108 ? -1.691 -2.489 -9.881 1.00 96.69 108 TYR A C 1
ATOM 917 O O . TYR A 1 108 ? -2.811 -2.931 -10.147 1.00 96.69 108 TYR A O 1
ATOM 925 N N . LEU A 1 109 ? -0.955 -2.942 -8.872 1.00 97.25 109 LEU A N 1
ATOM 926 C CA . LEU A 1 109 ? -1.377 -3.966 -7.927 1.00 97.25 109 LEU A CA 1
ATOM 927 C C . LEU A 1 109 ? -1.295 -3.398 -6.516 1.00 97.25 109 LEU A C 1
ATOM 929 O O . LEU A 1 109 ? -0.252 -2.866 -6.132 1.00 97.25 109 LEU A O 1
ATOM 933 N N . ILE A 1 110 ? -2.382 -3.528 -5.759 1.00 97.62 110 ILE A N 1
ATOM 934 C CA . ILE A 1 110 ? -2.419 -3.275 -4.321 1.00 97.62 110 ILE A CA 1
ATOM 935 C C . ILE A 1 110 ? -2.659 -4.605 -3.626 1.00 97.62 110 ILE A C 1
ATOM 937 O O . ILE A 1 110 ? -3.608 -5.314 -3.949 1.00 97.62 110 ILE A O 1
ATOM 941 N N . LYS A 1 111 ? -1.818 -4.939 -2.655 1.00 97.12 111 LYS A N 1
ATOM 942 C CA . LYS A 1 111 ? -1.980 -6.142 -1.843 1.00 97.12 111 LYS A CA 1
ATOM 943 C C . LYS A 1 111 ? -1.856 -5.790 -0.375 1.00 97.12 111 LYS A C 1
ATOM 945 O O . LYS A 1 111 ? -0.923 -5.085 -0.000 1.00 97.12 111 LYS A O 1
ATOM 950 N N . SER A 1 112 ? -2.774 -6.289 0.441 1.00 97.12 112 SER A N 1
ATOM 951 C CA . SER A 1 112 ? -2.700 -6.208 1.897 1.00 97.12 112 SER A CA 1
ATOM 952 C C . SER A 1 112 ? -2.556 -7.607 2.481 1.00 97.12 112 SER A C 1
ATOM 954 O O . SER A 1 112 ? -3.270 -8.522 2.078 1.00 97.12 112 SER A O 1
ATOM 956 N N . THR A 1 113 ? -1.652 -7.753 3.442 1.00 96.12 113 THR A N 1
ATOM 957 C CA . THR A 1 113 ? -1.433 -8.955 4.264 1.00 96.12 113 THR A CA 1
ATOM 958 C C . THR A 1 113 ? -1.622 -8.597 5.738 1.00 96.12 113 THR A C 1
ATOM 960 O O . THR A 1 113 ? -2.018 -7.475 6.030 1.00 96.12 113 THR A O 1
ATOM 963 N N . SER A 1 114 ? -1.318 -9.495 6.675 1.00 95.50 114 SER A N 1
ATOM 964 C CA . SER A 1 114 ? -1.287 -9.168 8.109 1.00 95.50 114 SER A CA 1
ATOM 965 C C . SER A 1 114 ? -0.221 -8.132 8.481 1.00 95.50 114 SER A C 1
ATOM 967 O O . SER A 1 114 ? -0.363 -7.461 9.502 1.00 95.50 114 SER A O 1
ATOM 969 N N . ASP A 1 115 ? 0.824 -7.988 7.659 1.00 96.62 115 ASP A N 1
ATOM 970 C CA . ASP A 1 115 ? 2.051 -7.276 8.036 1.00 96.62 115 ASP A CA 1
ATOM 971 C C . ASP A 1 115 ? 2.251 -5.976 7.247 1.00 96.62 115 ASP A C 1
ATOM 973 O O . ASP A 1 115 ? 2.926 -5.055 7.707 1.00 96.62 115 ASP A O 1
ATOM 977 N N . TYR A 1 116 ? 1.689 -5.888 6.040 1.00 97.19 116 TYR A N 1
ATOM 978 C CA . TYR A 1 116 ? 1.882 -4.740 5.162 1.00 97.19 116 TYR A CA 1
ATOM 979 C C . TYR A 1 116 ? 0.723 -4.540 4.192 1.00 97.19 116 TYR A C 1
ATOM 981 O O . TYR A 1 116 ? 0.025 -5.480 3.810 1.00 97.19 116 TYR A O 1
ATOM 989 N N . MET A 1 117 ? 0.622 -3.316 3.678 1.00 98.00 117 MET A N 1
ATOM 990 C CA . MET A 1 117 ? -0.054 -3.023 2.418 1.00 98.00 117 MET A CA 1
ATOM 991 C C . MET A 1 117 ? 0.962 -2.485 1.412 1.00 98.00 117 MET A C 1
ATOM 993 O O . MET A 1 117 ? 1.697 -1.547 1.708 1.00 98.00 117 MET A O 1
ATOM 997 N N . ILE A 1 118 ? 1.012 -3.056 0.214 1.00 98.00 118 ILE A N 1
ATOM 998 C CA . ILE A 1 118 ? 1.941 -2.668 -0.848 1.00 98.00 118 ILE A CA 1
ATOM 999 C C . ILE A 1 118 ? 1.189 -2.255 -2.105 1.00 98.00 118 ILE A C 1
ATOM 1001 O O . ILE A 1 118 ? 0.211 -2.888 -2.483 1.00 98.00 118 ILE A O 1
ATOM 1005 N N . LEU A 1 119 ? 1.696 -1.215 -2.761 1.00 98.00 119 LEU A N 1
ATOM 1006 C CA . LEU A 1 119 ? 1.316 -0.764 -4.089 1.00 98.00 119 LEU A CA 1
ATOM 1007 C C . LEU A 1 119 ? 2.531 -0.859 -5.020 1.00 98.00 119 LEU A C 1
ATOM 1009 O O . LEU A 1 119 ? 3.588 -0.285 -4.732 1.00 98.00 119 LEU A O 1
ATOM 1013 N N . ILE A 1 120 ? 2.361 -1.544 -6.152 1.00 97.12 120 ILE A N 1
ATOM 1014 C CA . ILE A 1 120 ? 3.365 -1.674 -7.214 1.00 97.12 120 ILE A CA 1
ATOM 1015 C C . ILE A 1 120 ? 2.763 -1.256 -8.558 1.00 97.12 120 ILE A C 1
ATOM 1017 O O . ILE A 1 120 ? 1.655 -1.653 -8.902 1.00 97.12 120 ILE A O 1
ATOM 1021 N N . ALA A 1 121 ? 3.527 -0.485 -9.332 1.00 96.62 121 ALA A N 1
ATOM 1022 C CA . ALA A 1 121 ? 3.226 -0.103 -10.714 1.00 96.62 121 ALA A CA 1
ATOM 1023 C C . ALA A 1 121 ? 4.520 -0.008 -11.543 1.00 96.62 121 ALA A C 1
ATOM 1025 O O . ALA A 1 121 ? 5.603 0.133 -10.975 1.00 96.62 121 ALA A O 1
ATOM 1026 N N . HIS A 1 122 ? 4.449 -0.031 -12.876 1.00 95.06 122 HIS A N 1
ATOM 1027 C CA . HIS A 1 122 ? 5.635 0.196 -13.731 1.00 95.06 122 HIS A CA 1
ATOM 1028 C C . HIS A 1 122 ? 5.992 1.681 -13.868 1.00 95.06 122 HIS A 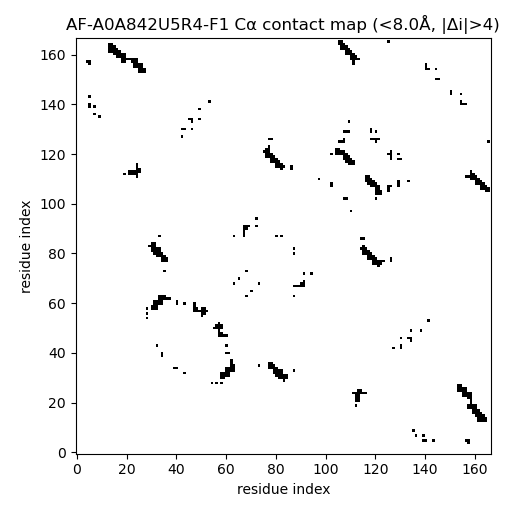C 1
ATOM 1030 O O . HIS A 1 122 ? 7.167 2.072 -13.881 1.00 95.06 122 HIS A O 1
ATOM 1036 N N . ASP A 1 123 ? 4.979 2.541 -13.910 1.00 94.38 123 ASP A N 1
ATOM 1037 C CA . ASP A 1 123 ? 5.127 3.973 -14.143 1.00 94.38 123 ASP A CA 1
ATOM 1038 C C . ASP A 1 123 ? 4.473 4.835 -13.050 1.00 94.38 123 ASP A C 1
ATOM 1040 O O . ASP A 1 123 ? 3.887 4.361 -12.078 1.00 94.38 123 ASP A O 1
ATOM 1044 N N . VAL A 1 124 ? 4.654 6.150 -13.179 1.00 94.38 124 VAL A N 1
ATOM 1045 C CA . VAL A 1 124 ? 4.171 7.123 -12.193 1.00 94.38 124 VAL A CA 1
ATOM 1046 C C . VAL A 1 124 ? 2.674 7.405 -12.339 1.00 94.38 124 VAL A C 1
ATOM 1048 O O . VAL A 1 124 ? 2.055 7.700 -11.323 1.00 94.38 124 VAL A O 1
ATOM 1051 N N . LYS A 1 125 ? 2.095 7.324 -13.548 1.00 95.12 125 LYS A N 1
ATOM 1052 C CA . LYS A 1 125 ? 0.649 7.516 -13.772 1.00 95.12 125 LYS A CA 1
ATOM 1053 C C . LYS A 1 125 ? -0.109 6.448 -12.982 1.00 95.12 125 LYS A C 1
ATOM 1055 O O . LYS A 1 125 ? -0.900 6.791 -12.107 1.00 95.12 125 LYS A O 1
ATOM 1060 N N . ASN A 1 126 ? 0.238 5.185 -13.210 1.00 95.62 126 ASN A N 1
ATOM 1061 C CA . ASN A 1 126 ? -0.386 4.037 -12.559 1.00 95.62 126 ASN A CA 1
ATOM 1062 C C . ASN A 1 126 ? -0.111 4.000 -11.049 1.00 95.62 126 ASN A C 1
ATOM 1064 O O . ASN A 1 126 ? -0.998 3.659 -10.272 1.00 95.62 126 ASN A O 1
ATOM 1068 N N . LEU A 1 127 ? 1.073 4.440 -10.600 1.00 96.31 127 LEU A N 1
ATOM 1069 C CA . LEU A 1 127 ? 1.329 4.619 -9.168 1.00 96.31 127 LEU A CA 1
ATOM 1070 C C . LEU A 1 127 ? 0.374 5.646 -8.546 1.00 96.31 127 LEU A C 1
ATOM 1072 O O . LEU A 1 127 ? -0.181 5.390 -7.487 1.00 96.31 127 LEU A O 1
ATOM 1076 N N . VAL A 1 128 ? 0.206 6.822 -9.157 1.00 96.06 128 VAL A N 1
ATOM 1077 C CA . VAL A 1 128 ? -0.641 7.886 -8.592 1.00 96.06 128 VAL A CA 1
ATOM 1078 C C . VAL A 1 128 ? -2.093 7.425 -8.487 1.00 96.06 128 VAL A C 1
ATOM 1080 O O . VAL A 1 128 ? -2.677 7.582 -7.417 1.00 96.06 128 VAL A O 1
ATOM 1083 N N . GLN A 1 129 ? -2.609 6.772 -9.531 1.00 95.81 129 GLN A N 1
ATOM 1084 C CA . GLN A 1 129 ? -3.942 6.162 -9.523 1.00 95.81 129 GLN A CA 1
ATOM 1085 C C . GLN A 1 129 ? -4.066 5.081 -8.441 1.00 95.81 129 GLN A C 1
ATOM 1087 O O . GLN A 1 129 ? -5.044 5.052 -7.702 1.00 95.81 129 GLN A O 1
ATOM 1092 N N . GLY A 1 130 ? -3.042 4.244 -8.260 1.00 97.00 130 GLY A N 1
ATOM 1093 C CA . GLY A 1 130 ? -3.004 3.291 -7.152 1.00 97.00 130 GLY A CA 1
ATOM 1094 C C . GLY A 1 130 ? -3.007 3.960 -5.772 1.00 97.00 130 GLY A C 1
ATOM 1095 O O . GLY A 1 130 ? -3.630 3.453 -4.847 1.00 97.00 130 GLY A O 1
ATOM 1096 N N . ILE A 1 131 ? -2.371 5.126 -5.613 1.00 97.50 131 ILE A N 1
ATOM 1097 C CA . ILE A 1 131 ? -2.436 5.898 -4.361 1.00 97.50 131 ILE A CA 1
ATOM 1098 C C . ILE A 1 131 ? -3.846 6.483 -4.161 1.00 97.50 131 ILE A C 1
ATOM 1100 O O . ILE A 1 131 ? -4.294 6.568 -3.022 1.00 97.50 131 ILE A O 1
ATOM 1104 N N . ASP A 1 132 ? -4.549 6.908 -5.219 1.00 96.56 132 ASP A N 1
ATOM 1105 C CA . ASP A 1 132 ? -5.971 7.309 -5.127 1.00 96.56 132 ASP A CA 1
ATOM 1106 C C . ASP A 1 132 ? -6.832 6.123 -4.655 1.00 96.56 132 ASP A C 1
ATOM 1108 O O . ASP A 1 132 ? -7.647 6.261 -3.747 1.00 96.56 132 ASP A O 1
ATOM 1112 N N . GLN A 1 133 ? -6.569 4.927 -5.182 1.00 96.81 133 GLN A N 1
ATOM 1113 C CA . GLN A 1 133 ? -7.275 3.711 -4.782 1.00 96.81 133 GLN A CA 1
ATOM 1114 C C . GLN A 1 133 ? -6.975 3.297 -3.330 1.00 96.81 133 GLN A C 1
ATOM 1116 O O . GLN A 1 133 ? -7.881 2.900 -2.598 1.00 96.81 133 GLN A O 1
ATOM 1121 N N . MET A 1 134 ? -5.719 3.423 -2.878 1.00 97.69 134 MET A N 1
ATOM 1122 C CA . MET A 1 134 ? 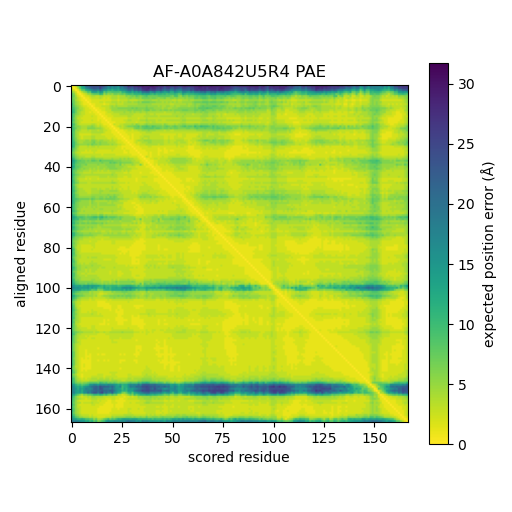-5.356 3.227 -1.467 1.00 97.69 134 MET A CA 1
ATOM 1123 C C . MET A 1 134 ? -6.086 4.218 -0.554 1.00 97.69 134 MET A C 1
ATOM 1125 O O . MET A 1 134 ? -6.511 3.838 0.533 1.00 97.69 134 MET A O 1
ATOM 1129 N N . GLU A 1 135 ? -6.222 5.479 -0.971 1.00 97.06 135 GLU A N 1
ATOM 1130 C CA . GLU A 1 135 ? -6.950 6.502 -0.215 1.00 97.06 135 GLU A CA 1
ATOM 1131 C C . GLU A 1 135 ? -8.421 6.123 -0.047 1.00 97.06 135 GLU A C 1
ATOM 1133 O O . GLU A 1 135 ? -8.941 6.201 1.063 1.00 97.06 135 GLU A O 1
ATOM 1138 N N . GLU A 1 136 ? -9.069 5.659 -1.115 1.00 96.81 136 GLU A N 1
ATOM 1139 C CA . GLU A 1 136 ? -10.454 5.185 -1.082 1.00 96.81 136 GLU A CA 1
ATOM 1140 C C . GLU A 1 136 ? -10.630 3.997 -0.122 1.00 96.81 136 GLU A C 1
ATOM 1142 O O . GLU A 1 136 ? -11.477 4.052 0.770 1.00 96.81 136 GLU A O 1
ATOM 1147 N N . ILE A 1 137 ? -9.776 2.972 -0.230 1.00 96.75 137 ILE A N 1
ATOM 1148 C CA . ILE A 1 137 ? -9.786 1.793 0.656 1.00 96.75 137 ILE A CA 1
ATOM 1149 C C . ILE A 1 137 ? -9.613 2.201 2.121 1.00 96.75 137 ILE A C 1
ATOM 1151 O O . ILE A 1 137 ? -10.352 1.747 3.000 1.00 96.75 137 ILE A O 1
ATOM 1155 N N . LEU A 1 138 ? -8.626 3.052 2.402 1.00 96.19 138 LEU A N 1
ATOM 1156 C CA . LEU A 1 138 ? -8.341 3.503 3.759 1.00 96.19 138 LEU A CA 1
ATOM 1157 C C . LEU A 1 138 ? -9.484 4.360 4.305 1.00 96.19 138 LEU A C 1
ATOM 1159 O O . LEU A 1 138 ? -9.872 4.165 5.450 1.00 96.19 138 LEU A O 1
ATOM 1163 N N . THR A 1 139 ? -10.056 5.250 3.493 1.00 96.00 139 THR A N 1
ATOM 1164 C CA . THR A 1 139 ? -11.190 6.100 3.888 1.00 96.00 139 THR A CA 1
ATOM 1165 C C . THR A 1 139 ? -12.384 5.248 4.291 1.00 96.00 139 THR A C 1
ATOM 1167 O O . THR A 1 139 ? -12.855 5.377 5.416 1.00 96.00 139 THR A O 1
ATOM 1170 N N . GLN A 1 140 ? -12.797 4.307 3.439 1.00 95.88 140 GLN A N 1
ATOM 1171 C CA . GLN A 1 140 ? -13.908 3.402 3.745 1.00 95.88 140 GLN A CA 1
ATOM 1172 C C . GLN A 1 140 ? -13.619 2.530 4.972 1.00 95.88 140 GLN A C 1
ATOM 1174 O O . GLN A 1 140 ? -14.511 2.268 5.774 1.00 95.88 140 GLN A O 1
ATOM 1179 N N . THR A 1 141 ? -12.361 2.112 5.158 1.00 94.56 141 THR A N 1
ATOM 1180 C CA . THR A 1 141 ? -11.950 1.380 6.364 1.00 94.56 141 THR A CA 1
ATOM 1181 C C . THR A 1 141 ? -12.144 2.244 7.610 1.00 94.56 141 THR A C 1
ATOM 1183 O O . THR A 1 141 ? -12.772 1.804 8.568 1.00 94.56 141 THR A O 1
ATOM 1186 N N . PHE A 1 142 ? -11.636 3.476 7.614 1.00 92.56 142 PHE A N 1
ATOM 1187 C CA . PHE A 1 142 ? -11.794 4.387 8.746 1.00 92.56 142 PHE A CA 1
ATOM 1188 C C . PHE A 1 142 ? -13.268 4.705 9.028 1.00 92.56 142 PHE A C 1
ATOM 1190 O O . PHE A 1 142 ? -13.697 4.597 10.174 1.00 92.56 142 PHE A O 1
ATOM 1197 N N . GLU A 1 143 ? -14.047 5.041 8.000 1.00 92.56 143 GLU A N 1
ATOM 1198 C CA . GLU A 1 143 ? -15.475 5.355 8.119 1.00 92.56 143 GLU A CA 1
ATOM 1199 C C . GLU A 1 143 ? -16.276 4.182 8.688 1.00 92.56 143 GLU A C 1
ATOM 1201 O O . GLU A 1 143 ? -17.104 4.382 9.576 1.00 92.56 143 GLU A O 1
ATOM 1206 N N . TYR A 1 144 ? -15.981 2.954 8.249 1.00 91.88 144 TYR A N 1
ATOM 1207 C CA . TYR A 1 144 ? -16.596 1.746 8.793 1.00 91.88 144 TYR A CA 1
ATOM 1208 C C . TYR A 1 144 ? -16.383 1.637 10.305 1.00 91.88 144 TYR A C 1
ATOM 1210 O O . TYR A 1 144 ? -17.342 1.463 11.052 1.00 91.88 144 TYR A O 1
ATOM 1218 N N . TYR A 1 145 ? -15.143 1.790 10.778 1.00 88.69 145 TYR A N 1
ATOM 1219 C CA . TYR A 1 145 ? -14.847 1.685 12.209 1.00 88.69 145 TYR A CA 1
ATOM 1220 C C . TYR A 1 145 ? -15.362 2.868 13.032 1.00 88.69 145 TYR A C 1
ATOM 1222 O O . TYR A 1 145 ? -15.701 2.677 14.195 1.00 88.69 145 TYR A O 1
ATOM 1230 N N . VAL A 1 146 ? -15.462 4.065 12.449 1.00 87.12 146 VAL A N 1
ATOM 1231 C CA . VAL A 1 146 ? -16.111 5.216 13.100 1.00 87.12 146 VAL A CA 1
ATOM 1232 C C . VAL A 1 146 ? -17.616 4.983 13.262 1.00 87.12 146 VAL A C 1
ATOM 1234 O O . VAL A 1 146 ? -18.180 5.365 14.283 1.00 87.12 146 VAL A O 1
ATOM 1237 N N . ALA A 1 147 ? -18.268 4.350 12.284 1.00 87.69 147 ALA A N 1
ATOM 1238 C CA . ALA A 1 147 ? -19.708 4.097 12.316 1.00 87.69 147 ALA A CA 1
ATOM 1239 C C . ALA A 1 147 ? -20.117 3.009 13.323 1.00 87.69 147 ALA A C 1
ATOM 1241 O O . ALA A 1 147 ? -21.263 2.973 13.771 1.00 87.69 147 ALA A O 1
ATOM 1242 N N . ILE A 1 148 ? -19.204 2.105 13.682 1.00 84.38 148 ILE A N 1
ATOM 1243 C CA . ILE A 1 148 ? -19.480 1.020 14.625 1.00 84.38 148 ILE A CA 1
ATOM 1244 C C . ILE A 1 148 ? -19.122 1.521 16.025 1.00 84.38 148 ILE A C 1
ATOM 1246 O O . ILE A 1 148 ? -18.006 1.341 16.500 1.00 84.38 148 ILE A O 1
ATOM 1250 N N . GLU A 1 149 ? -20.093 2.158 16.684 1.00 63.84 149 GLU A N 1
ATOM 1251 C CA . GLU A 1 149 ? -19.958 2.876 17.968 1.00 63.84 149 GLU A CA 1
ATOM 1252 C C . GLU A 1 149 ? -19.326 2.063 19.125 1.00 63.84 149 GLU A C 1
ATOM 1254 O O . GLU A 1 149 ? -18.843 2.648 20.090 1.00 63.84 149 GLU A O 1
ATOM 1259 N N . ASN A 1 150 ? -19.277 0.727 19.029 1.00 55.88 150 ASN A N 1
ATOM 1260 C CA . ASN A 1 150 ? -18.687 -0.183 20.023 1.00 55.88 150 ASN A CA 1
ATOM 1261 C C . ASN A 1 150 ? -17.342 -0.764 19.568 1.00 55.88 150 ASN A C 1
ATOM 1263 O O . ASN A 1 150 ? -17.132 -1.982 19.579 1.00 55.88 150 ASN A O 1
ATOM 1267 N N . TYR A 1 151 ? -16.425 0.102 19.142 1.00 61.06 151 TYR A N 1
ATOM 1268 C CA . TYR A 1 151 ? -15.089 -0.333 18.771 1.00 61.06 151 TYR A CA 1
ATOM 1269 C C . TYR A 1 151 ? -14.140 -0.432 19.972 1.00 61.06 151 TYR A C 1
ATOM 1271 O O . TYR A 1 151 ? -13.365 0.478 20.244 1.00 61.06 151 TYR A O 1
ATOM 1279 N N . ASP A 1 152 ? -14.135 -1.584 20.646 1.00 52.22 152 ASP A N 1
ATOM 1280 C CA . ASP A 1 152 ? -13.160 -1.930 21.702 1.00 52.22 152 ASP A CA 1
ATOM 1281 C C . ASP A 1 152 ? -11.748 -2.275 21.146 1.00 52.22 152 ASP A C 1
ATOM 1283 O O . ASP A 1 152 ? -10.924 -2.888 21.829 1.00 52.22 152 ASP A O 1
ATOM 1287 N N . GLY A 1 153 ? -11.449 -1.946 19.879 1.00 63.91 153 GLY A N 1
ATOM 1288 C CA . GLY A 1 153 ? -10.343 -2.535 19.111 1.00 63.91 153 GLY A CA 1
ATOM 1289 C C . GLY A 1 153 ? -9.360 -1.565 18.437 1.00 63.91 153 GLY A C 1
ATOM 1290 O O . GLY A 1 153 ? -9.342 -0.361 18.662 1.00 63.91 153 GLY A O 1
ATOM 1291 N N . TYR A 1 154 ? -8.520 -2.118 17.552 1.00 75.56 154 TYR A N 1
ATOM 1292 C CA . TYR A 1 154 ? -7.532 -1.409 16.718 1.00 75.56 154 TYR A CA 1
ATOM 1293 C C . TYR A 1 154 ? -7.917 -1.489 15.248 1.00 75.56 154 TYR A C 1
ATOM 1295 O O . TYR A 1 154 ? -8.107 -2.606 14.795 1.00 75.56 154 TYR A O 1
ATOM 1303 N N . ILE A 1 155 ? -8.041 -0.397 14.497 1.00 88.75 155 ILE A N 1
ATOM 1304 C CA . ILE A 1 155 ? -8.558 -0.407 13.110 1.00 88.75 155 ILE A CA 1
ATOM 1305 C C . ILE A 1 155 ? -7.829 -1.451 12.255 1.00 88.75 155 ILE A C 1
ATOM 1307 O O . ILE A 1 155 ? -6.598 -1.511 12.286 1.00 88.75 155 ILE A O 1
ATOM 1311 N N . LYS A 1 156 ? -8.571 -2.285 11.515 1.00 91.62 156 LYS A N 1
ATOM 1312 C CA . LYS A 1 156 ? -7.985 -3.382 10.736 1.00 91.62 156 LYS A CA 1
ATOM 1313 C C . LYS A 1 156 ? -8.403 -3.355 9.273 1.00 91.62 156 LYS A C 1
ATOM 1315 O O . LYS A 1 156 ? -9.519 -2.973 8.949 1.00 91.62 156 LYS A O 1
ATOM 1320 N N . ILE A 1 157 ? -7.523 -3.818 8.398 1.00 93.44 157 ILE A N 1
ATOM 1321 C CA . ILE A 1 157 ? -7.815 -4.034 6.982 1.00 93.44 157 ILE A CA 1
ATOM 1322 C C . ILE A 1 157 ? -7.883 -5.538 6.754 1.00 93.44 157 ILE A C 1
ATOM 1324 O O . ILE A 1 157 ? -6.910 -6.253 7.005 1.00 93.44 157 ILE A O 1
ATOM 1328 N N . THR A 1 158 ? -9.033 -6.025 6.289 1.00 93.19 158 THR A N 1
ATOM 1329 C CA . THR A 1 158 ? -9.154 -7.414 5.837 1.00 93.19 158 THR A CA 1
ATOM 1330 C C . THR A 1 158 ? -8.189 -7.627 4.669 1.00 93.19 158 THR A C 1
ATOM 1332 O O . THR A 1 158 ? -8.218 -6.819 3.741 1.00 93.19 158 THR A O 1
ATOM 1335 N N . PRO A 1 159 ? -7.336 -8.663 4.676 1.00 95.81 159 PRO A N 1
ATOM 1336 C CA . PRO A 1 159 ? -6.343 -8.867 3.630 1.00 95.81 159 PRO A CA 1
ATOM 1337 C C . PRO A 1 159 ? -7.007 -9.039 2.266 1.00 95.81 159 PRO A C 1
ATOM 1339 O O . PRO A 1 159 ? -8.089 -9.621 2.148 1.00 95.81 159 PRO A O 1
ATOM 1342 N N . PHE A 1 160 ? -6.368 -8.506 1.232 1.00 96.12 160 PHE A N 1
ATOM 1343 C CA . PHE A 1 160 ? -6.922 -8.500 -0.115 1.00 96.12 160 PHE A CA 1
ATOM 1344 C C . PHE A 1 160 ? -5.827 -8.380 -1.170 1.00 96.12 160 PHE A C 1
ATOM 1346 O O . PHE A 1 160 ? -4.699 -7.962 -0.893 1.00 96.12 160 PHE A O 1
ATOM 1353 N N . GLU A 1 161 ? -6.205 -8.679 -2.404 1.00 96.19 161 GLU A N 1
ATOM 1354 C CA . GLU A 1 161 ? -5.449 -8.381 -3.608 1.00 96.19 161 GLU A CA 1
ATOM 1355 C C . GLU A 1 161 ? -6.342 -7.628 -4.598 1.00 96.19 161 GLU A C 1
ATOM 1357 O O . GLU A 1 161 ? -7.459 -8.049 -4.892 1.00 96.19 161 GLU A O 1
ATOM 1362 N N . LEU A 1 162 ? -5.846 -6.502 -5.105 1.00 96.00 162 LEU A N 1
ATOM 1363 C CA . LEU A 1 162 ? -6.520 -5.638 -6.066 1.00 96.00 162 LEU A CA 1
ATOM 1364 C C . LEU A 1 162 ? -5.588 -5.404 -7.250 1.00 96.00 162 LEU A C 1
ATOM 1366 O O . LEU A 1 162 ? -4.542 -4.775 -7.105 1.00 96.00 162 LEU A O 1
ATOM 1370 N N . LEU A 1 163 ? -5.995 -5.854 -8.433 1.00 95.94 163 LEU A N 1
ATOM 1371 C CA . LEU A 1 163 ? -5.326 -5.535 -9.691 1.00 95.94 163 LEU A CA 1
ATOM 1372 C C . LEU A 1 163 ? -6.224 -4.606 -10.498 1.00 95.94 163 LEU A C 1
ATOM 1374 O O . LEU A 1 163 ? -7.386 -4.927 -10.754 1.00 95.94 163 LEU A O 1
ATOM 1378 N N . ASN A 1 164 ? -5.670 -3.490 -10.960 1.00 95.88 164 ASN A N 1
ATOM 1379 C CA . ASN A 1 164 ? -6.386 -2.592 -11.852 1.00 95.88 164 ASN A CA 1
ATOM 1380 C C . ASN A 1 164 ? -5.507 -2.133 -13.016 1.00 95.88 164 ASN A C 1
ATOM 1382 O O . ASN A 1 164 ? -4.295 -1.989 -12.869 1.00 95.88 164 ASN A O 1
ATOM 1386 N N . CYS A 1 165 ? -6.134 -1.917 -14.170 1.00 93.44 165 CYS A N 1
ATOM 1387 C CA . CYS A 1 165 ? -5.482 -1.531 -15.420 1.00 93.44 165 CYS A CA 1
ATOM 1388 C C . CYS A 1 165 ? -6.241 -0.343 -16.020 1.00 93.44 165 CYS A C 1
ATOM 1390 O O . CYS A 1 165 ? -7.111 -0.553 -16.870 1.00 93.44 165 CYS A O 1
ATOM 1392 N N . PRO A 1 166 ? -5.994 0.877 -15.517 1.00 82.19 166 PRO A N 1
ATOM 1393 C CA . PRO A 1 166 ? -6.730 2.062 -15.933 1.00 82.19 166 PRO A CA 1
ATOM 1394 C C . PRO A 1 166 ? -6.526 2.341 -17.423 1.00 82.19 166 PRO A C 1
ATOM 1396 O O . PRO A 1 166 ? -5.411 2.217 -17.935 1.00 82.19 166 PRO A O 1
ATOM 1399 N N . ALA A 1 167 ? -7.607 2.725 -18.103 1.00 66.62 167 ALA A N 1
ATOM 1400 C CA . ALA A 1 167 ? -7.577 3.095 -19.517 1.00 66.62 167 ALA A CA 1
ATOM 1401 C C . ALA A 1 167 ? -6.750 4.373 -19.803 1.00 66.62 167 ALA A C 1
ATOM 1403 O O . ALA A 1 167 ? -6.454 5.190 -18.886 1.00 66.62 167 ALA A O 1
#

Solvent-accessible surface area (backbone atoms only — not comparable to full-atom values): 9519 Å² total; per-residue (Å²): 129,84,80,89,68,86,80,85,84,62,95,66,78,59,78,38,76,45,78,45,99,59,63,48,20,66,62,62,94,72,36,30,40,31,27,73,50,81,84,50,54,72,73,44,48,63,55,20,48,52,39,21,78,77,71,75,48,59,49,51,71,44,73,56,55,71,92,31,45,57,65,71,55,62,73,56,38,39,45,39,35,42,28,38,83,70,65,51,60,45,38,52,58,56,49,51,69,72,50,69,60,82,76,57,72,69,23,26,39,40,40,36,39,52,72,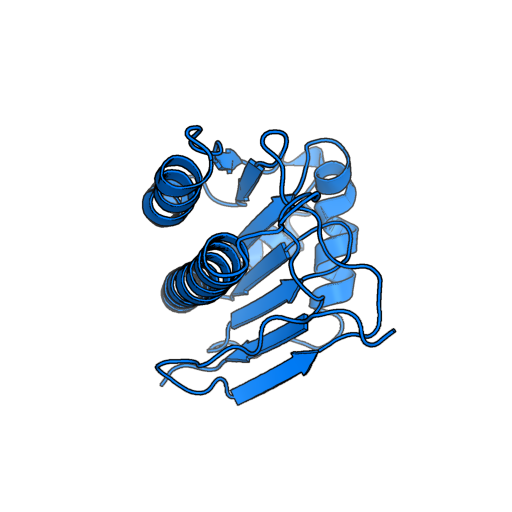38,36,37,38,42,11,52,44,67,70,42,36,53,53,45,51,54,51,50,42,53,54,49,49,54,44,51,52,53,56,66,70,43,84,82,65,93,73,68,62,61,43,72,13,30,43,36,38,33,61,73,132